Protein AF-A0A8T4Y149-F1 (afdb_monomer_lite)

Secondary structure (DSSP, 8-state):
-HHHHHHHHHHHHHTT-GGGGG--HHHHHHHHHHHHHHHH--HHHHHHHHT-SSTHHHHTTTSS----S--------SSHHHHGGG-

Sequence (87 aa):
YRDFEIQRRNIANKLQNPRIEKITFHTLRHWKATMEYAKTKDVLYVMRILGHKNIKNTLIYTQLVNFESDEYHFATASTVEEAGKLI

pLDDT: mean 81.36, std 16.7, range [44.94, 96.75]

Foldseek 3Di:
DVVVQVVQVVVCVVVVNCVSNVDDVVNVLLVVLLVVCLVPVDLVVSCVVSVPPDSVVSVVSVVVDPCPDPPDDDDDDPDPVVVVVVD

Radius of gyration: 18.16 Å; chains: 1; bounding box: 35×23×53 Å

Structure (mmCIF, N/CA/C/O backbone):
data_AF-A0A8T4Y149-F1
#
_entry.id   AF-A0A8T4Y149-F1
#
loop_
_atom_site.group_PDB
_atom_site.id
_atom_site.type_symbol
_atom_site.label_atom_id
_atom_site.label_alt_id
_atom_site.label_comp_id
_atom_site.label_asym_id
_atom_site.label_entity_id
_atom_site.label_seq_id
_atom_site.pdbx_PDB_ins_code
_atom_site.Cartn_x
_atom_site.Cartn_y
_atom_site.Cartn_z
_atom_site.occupancy
_atom_site.B_iso_or_equiv
_atom_site.auth_seq_id
_atom_site.auth_comp_id
_atom_site.auth_asym_id
_atom_site.auth_atom_id
_atom_site.pdbx_PDB_model_num
ATOM 1 N N . TYR A 1 1 ? 2.425 5.462 15.062 1.00 71.44 1 TYR A N 1
ATOM 2 C CA . TYR A 1 1 ? 1.391 4.466 14.691 1.00 71.44 1 TYR A CA 1
ATOM 3 C C . TYR A 1 1 ? 0.130 4.559 15.542 1.00 71.44 1 TYR A C 1
ATOM 5 O O . TYR A 1 1 ? -0.953 4.483 14.976 1.00 71.44 1 TYR A O 1
ATOM 13 N N . ARG A 1 2 ? 0.244 4.799 16.857 1.00 85.44 2 ARG A N 1
ATOM 14 C CA . ARG A 1 2 ? -0.901 4.932 17.775 1.00 85.44 2 ARG A CA 1
ATOM 15 C C . ARG A 1 2 ? -1.947 5.968 17.332 1.00 85.44 2 ARG A C 1
ATOM 17 O O . ARG A 1 2 ? -3.136 5.683 17.395 1.00 85.44 2 ARG A O 1
ATOM 24 N N . ASP A 1 3 ? -1.520 7.115 16.806 1.00 92.50 3 ASP A N 1
ATOM 25 C CA . ASP A 1 3 ? -2.454 8.157 16.350 1.00 92.50 3 ASP A CA 1
ATOM 26 C C . ASP A 1 3 ? -3.304 7.712 15.156 1.00 92.50 3 ASP A C 1
ATOM 28 O O . ASP A 1 3 ? -4.503 7.975 15.122 1.00 92.50 3 ASP A O 1
ATOM 32 N N . PHE A 1 4 ? -2.713 6.974 14.208 1.00 91.94 4 PHE A N 1
ATOM 33 C CA . PHE A 1 4 ? -3.448 6.394 13.081 1.00 91.94 4 PHE A CA 1
ATOM 34 C C . PHE A 1 4 ? -4.503 5.396 13.568 1.00 91.94 4 PHE A C 1
ATOM 36 O O . PHE A 1 4 ? -5.637 5.420 13.100 1.00 91.94 4 PHE A O 1
ATOM 43 N N . GLU A 1 5 ? -4.166 4.553 14.545 1.00 92.88 5 GLU A N 1
ATOM 44 C CA . GLU A 1 5 ? -5.108 3.587 15.118 1.00 92.88 5 GLU A CA 1
ATOM 45 C C . GLU A 1 5 ? -6.262 4.266 15.862 1.00 92.88 5 GLU A C 1
ATOM 47 O O . GLU A 1 5 ? -7.409 3.837 15.722 1.00 92.88 5 GLU A O 1
ATOM 52 N N . ILE A 1 6 ? -5.974 5.331 16.619 1.00 94.56 6 ILE A N 1
ATOM 53 C CA . ILE A 1 6 ? -6.988 6.130 17.319 1.00 94.56 6 ILE A CA 1
ATOM 54 C C . ILE A 1 6 ? -7.916 6.805 16.306 1.00 94.56 6 ILE A C 1
ATOM 56 O O . ILE A 1 6 ? -9.133 6.669 16.412 1.00 94.56 6 ILE A O 1
ATOM 60 N N . GLN A 1 7 ? -7.364 7.483 15.297 1.00 94.12 7 GLN A N 1
ATOM 61 C CA . GLN A 1 7 ? -8.164 8.144 14.263 1.00 94.12 7 GLN A CA 1
ATOM 62 C C . GLN A 1 7 ? -9.018 7.142 13.483 1.00 94.12 7 GLN A C 1
ATOM 64 O O . GLN A 1 7 ? -10.216 7.358 13.313 1.00 94.12 7 GLN A O 1
ATOM 69 N N . ARG A 1 8 ? -8.435 6.011 13.073 1.00 94.69 8 ARG A N 1
ATOM 70 C CA . ARG A 1 8 ? -9.146 4.928 12.382 1.00 94.69 8 ARG A CA 1
ATOM 71 C C . ARG A 1 8 ? -10.320 4.404 13.211 1.00 94.69 8 ARG A C 1
ATOM 73 O O . ARG A 1 8 ? -11.407 4.245 12.665 1.00 94.69 8 ARG A O 1
ATOM 80 N N . ARG A 1 9 ? -10.127 4.185 14.517 1.00 94.31 9 ARG A N 1
ATOM 81 C CA . ARG A 1 9 ? -11.188 3.747 15.442 1.00 94.31 9 ARG A CA 1
ATOM 82 C C . ARG A 1 9 ? -12.286 4.802 15.591 1.00 94.31 9 ARG A C 1
ATOM 84 O O . ARG A 1 9 ? -13.466 4.484 15.499 1.00 94.31 9 ARG A O 1
ATOM 91 N N . ASN A 1 10 ? -11.909 6.069 15.751 1.00 96.06 10 ASN A N 1
ATOM 92 C CA . ASN A 1 10 ? -12.868 7.169 15.851 1.00 96.06 10 ASN A CA 1
ATOM 93 C C . ASN A 1 10 ? -13.718 7.298 14.577 1.00 96.06 10 ASN A C 1
ATOM 95 O O . ASN A 1 10 ? -14.929 7.486 14.663 1.00 96.06 10 ASN A O 1
ATOM 99 N N . ILE A 1 11 ? -13.103 7.154 13.400 1.00 95.25 11 ILE A N 1
ATOM 100 C CA . ILE A 1 11 ? -13.800 7.183 12.108 1.00 95.25 11 ILE A CA 1
ATOM 101 C C . ILE A 1 11 ? -14.724 5.969 11.957 1.00 95.25 11 ILE A C 1
ATOM 103 O O . ILE A 1 11 ? -15.868 6.138 11.540 1.00 95.25 11 ILE A O 1
ATOM 107 N N . ALA A 1 12 ? -14.265 4.768 12.322 1.00 96.62 12 ALA A N 1
ATOM 108 C CA . ALA A 1 12 ? -15.083 3.555 12.282 1.00 96.62 12 ALA A CA 1
ATOM 109 C C . ALA A 1 12 ? -16.351 3.698 13.136 1.00 96.62 12 ALA A C 1
ATOM 111 O O . ALA A 1 12 ? -17.445 3.394 12.662 1.00 96.62 12 ALA A O 1
ATOM 112 N N . ASN A 1 13 ? -16.211 4.248 14.346 1.00 96.44 13 ASN A N 1
ATOM 113 C CA . ASN A 1 13 ? -17.329 4.527 15.245 1.00 96.44 13 ASN A CA 1
ATOM 114 C C . ASN A 1 13 ? -18.258 5.612 14.687 1.00 96.44 13 ASN A C 1
ATOM 116 O O . ASN A 1 13 ? -19.474 5.435 14.675 1.00 96.44 13 ASN A O 1
ATOM 120 N N . LYS A 1 14 ? -17.697 6.716 14.176 1.00 96.75 14 LYS A N 1
ATOM 121 C CA . LYS A 1 14 ? -18.467 7.835 13.612 1.00 96.75 14 LYS A CA 1
ATOM 122 C C . LYS A 1 14 ? -19.305 7.421 12.400 1.00 96.75 14 LYS A C 1
ATOM 124 O O . LYS A 1 14 ? -20.423 7.895 12.248 1.00 96.75 14 LYS A O 1
ATOM 129 N N . LEU A 1 15 ? -18.757 6.566 11.538 1.00 95.69 15 LEU A N 1
ATOM 130 C CA . LEU A 1 15 ? -19.413 6.088 10.315 1.00 95.69 15 LEU A CA 1
ATOM 131 C C . LEU A 1 15 ? -20.176 4.771 10.515 1.00 95.69 15 LEU A C 1
ATOM 133 O O . LEU A 1 15 ? -20.688 4.225 9.541 1.00 95.69 15 LEU A O 1
ATOM 137 N N . GLN A 1 16 ? -20.209 4.240 11.745 1.00 95.44 16 GLN A N 1
ATOM 138 C CA . GLN A 1 16 ? -20.784 2.933 12.087 1.00 95.44 16 GLN A CA 1
ATOM 139 C C . GLN A 1 16 ? -20.320 1.799 11.156 1.00 95.44 16 GLN A C 1
ATOM 141 O O . GLN A 1 16 ? -21.069 0.877 10.837 1.00 95.44 16 GLN A O 1
ATOM 146 N N . ASN A 1 17 ? -19.064 1.860 10.706 1.00 94.00 17 ASN A N 1
ATOM 147 C CA . ASN A 1 17 ? -18.508 0.907 9.756 1.00 94.00 17 ASN A CA 1
ATOM 148 C C . ASN A 1 17 ? -17.270 0.206 10.338 1.00 94.00 17 ASN A C 1
ATOM 150 O O . ASN A 1 17 ? -16.151 0.718 10.214 1.00 94.00 17 ASN A O 1
ATOM 154 N N . PRO A 1 18 ? -17.427 -1.008 10.901 1.00 91.88 18 PRO A N 1
ATOM 155 C CA . PRO A 1 18 ? -16.321 -1.744 11.513 1.00 91.88 18 PRO A CA 1
ATOM 156 C C . PRO A 1 18 ? -15.271 -2.216 10.494 1.00 91.88 18 PRO A C 1
ATOM 158 O O . PRO A 1 18 ? -14.166 -2.598 10.872 1.00 91.88 18 PRO A O 1
ATOM 161 N N . ARG A 1 19 ? -15.553 -2.177 9.180 1.00 92.12 19 ARG A N 1
ATOM 162 C CA . ARG A 1 19 ? -14.557 -2.541 8.154 1.00 92.12 19 ARG A CA 1
ATOM 163 C C . ARG A 1 19 ? -13.391 -1.557 8.108 1.00 92.12 19 ARG A C 1
ATOM 165 O O . ARG A 1 19 ? -12.293 -1.956 7.732 1.00 92.12 19 ARG A O 1
ATOM 172 N N . ILE A 1 20 ? -13.606 -0.308 8.522 1.00 93.19 20 ILE A N 1
ATOM 173 C CA . ILE A 1 20 ? -12.568 0.730 8.549 1.00 93.19 20 ILE A CA 1
ATOM 174 C C . ILE A 1 20 ? -11.437 0.346 9.507 1.00 93.19 20 ILE A C 1
ATOM 176 O O . ILE A 1 20 ? -10.273 0.620 9.223 1.00 93.19 20 ILE A O 1
ATOM 180 N N . GLU A 1 21 ? -11.735 -0.380 10.585 1.00 93.56 21 GLU A N 1
ATOM 181 C CA . GLU A 1 21 ? -10.715 -0.861 11.522 1.00 93.56 21 GLU A CA 1
ATOM 182 C C . GLU A 1 21 ? -9.740 -1.862 10.893 1.00 93.56 21 GLU A C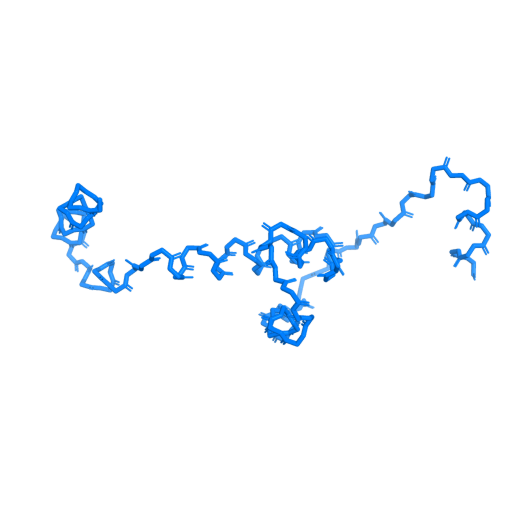 1
ATOM 184 O O . GLU A 1 21 ? -8.597 -1.973 11.336 1.00 93.56 21 GLU A O 1
ATOM 189 N N . LYS A 1 22 ? -10.154 -2.545 9.818 1.00 92.69 22 LYS A N 1
ATOM 190 C CA . LYS A 1 22 ? -9.311 -3.495 9.082 1.00 92.69 22 LYS A CA 1
ATOM 191 C C . LYS A 1 22 ? -8.303 -2.806 8.155 1.00 92.69 22 LYS A C 1
ATOM 193 O O . LYS A 1 22 ? -7.402 -3.471 7.652 1.00 92.69 22 LYS A O 1
ATOM 198 N N . ILE A 1 23 ? -8.426 -1.495 7.920 1.00 93.88 23 ILE A N 1
ATOM 199 C CA . ILE A 1 23 ? -7.503 -0.746 7.056 1.00 93.88 23 ILE A CA 1
ATOM 200 C C . ILE A 1 23 ? -6.151 -0.619 7.754 1.00 93.88 23 ILE A C 1
ATOM 202 O O . ILE A 1 23 ? -6.044 -0.015 8.821 1.00 93.88 23 ILE A O 1
ATOM 206 N N . THR A 1 24 ? -5.103 -1.156 7.138 1.00 93.44 24 THR A N 1
ATOM 207 C CA . THR A 1 24 ? -3.717 -1.048 7.618 1.00 93.44 24 THR A CA 1
ATOM 208 C C . THR A 1 24 ? -2.842 -0.313 6.603 1.00 93.44 24 THR A C 1
ATOM 210 O O . THR A 1 24 ? -3.253 -0.073 5.467 1.00 93.44 24 THR A O 1
ATOM 213 N N . PHE A 1 25 ? -1.596 0.002 6.972 1.00 93.31 25 PHE A N 1
ATOM 214 C CA . PHE A 1 25 ? -0.626 0.555 6.020 1.00 93.31 25 PHE A CA 1
ATOM 215 C C . PHE A 1 25 ? -0.364 -0.379 4.834 1.00 93.31 25 PHE A C 1
ATOM 217 O O . PHE A 1 25 ? -0.136 0.101 3.727 1.00 93.31 25 PHE A O 1
ATOM 224 N N . HIS A 1 26 ? -0.459 -1.699 5.029 1.00 92.81 26 HIS A N 1
ATOM 225 C CA . HIS A 1 26 ? -0.373 -2.660 3.929 1.00 92.81 26 HIS A CA 1
ATOM 226 C C . HIS A 1 26 ? -1.538 -2.491 2.955 1.00 92.81 26 HIS A C 1
ATOM 228 O O . HIS A 1 26 ? -1.320 -2.447 1.750 1.00 92.81 26 HIS A O 1
ATOM 234 N N . THR A 1 27 ? -2.758 -2.309 3.462 1.00 91.50 27 THR A N 1
ATOM 235 C CA . THR A 1 27 ? -3.938 -2.046 2.628 1.00 91.50 27 THR A CA 1
ATOM 236 C C . THR A 1 27 ? -3.765 -0.764 1.809 1.00 91.50 27 THR A C 1
ATOM 238 O O . THR A 1 27 ? -4.019 -0.773 0.609 1.00 91.50 27 THR A O 1
ATOM 241 N N . LEU A 1 28 ? -3.259 0.314 2.422 1.00 93.06 28 LEU A N 1
ATOM 242 C CA . LEU A 1 28 ? -2.984 1.577 1.722 1.00 93.06 28 LEU A CA 1
ATOM 243 C C . LEU A 1 28 ? -1.875 1.433 0.668 1.00 93.06 28 LEU A C 1
ATOM 245 O O . LEU A 1 28 ? -1.990 1.969 -0.432 1.00 93.06 28 LEU A O 1
ATOM 249 N N . ARG A 1 29 ? -0.820 0.671 0.977 1.00 93.06 29 ARG A N 1
ATOM 250 C CA . ARG A 1 29 ? 0.264 0.348 0.039 1.00 93.06 29 ARG A CA 1
ATOM 251 C C . ARG A 1 29 ? -0.250 -0.427 -1.173 1.00 93.06 29 ARG A C 1
ATOM 253 O O . ARG A 1 29 ? 0.079 -0.063 -2.298 1.00 93.06 29 ARG A O 1
ATOM 260 N N . HIS A 1 30 ? -1.051 -1.469 -0.948 1.00 91.69 30 HIS A N 1
ATOM 261 C CA . HIS A 1 30 ? -1.660 -2.253 -2.021 1.00 91.69 30 HIS A CA 1
ATOM 262 C C . HIS A 1 30 ? -2.592 -1.391 -2.874 1.00 91.69 30 HIS A C 1
ATOM 26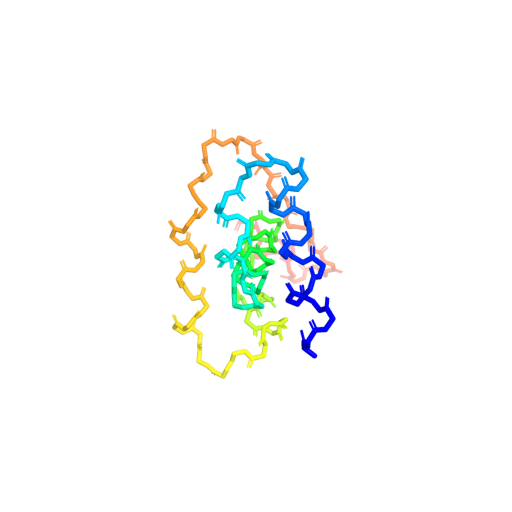4 O O . HIS A 1 30 ? -2.493 -1.426 -4.094 1.00 91.69 30 HIS A O 1
ATOM 270 N N . TRP A 1 31 ? -3.427 -0.558 -2.247 1.00 91.50 31 TRP A N 1
ATOM 271 C CA . TRP A 1 31 ? -4.295 0.373 -2.967 1.00 91.50 31 TRP A CA 1
ATOM 272 C C . TRP A 1 31 ? -3.494 1.313 -3.874 1.00 91.50 31 TRP A C 1
ATOM 274 O O . TRP A 1 31 ? -3.780 1.409 -5.065 1.00 91.50 31 TRP A O 1
ATOM 284 N N . LYS A 1 32 ? -2.437 1.947 -3.348 1.00 92.44 32 LYS A N 1
ATOM 285 C CA . LYS A 1 32 ? -1.571 2.829 -4.141 1.00 92.44 32 LYS A CA 1
ATOM 286 C C . LYS A 1 32 ? -0.931 2.083 -5.313 1.00 92.44 32 LYS A C 1
ATOM 288 O O . LYS A 1 32 ? -0.923 2.608 -6.417 1.00 92.44 32 LYS A O 1
ATOM 293 N N . ALA A 1 33 ? -0.431 0.871 -5.088 1.00 91.88 33 ALA A N 1
ATOM 294 C CA . ALA A 1 33 ? 0.174 0.050 -6.131 1.00 91.88 33 ALA A CA 1
ATOM 295 C C . ALA A 1 33 ? -0.796 -0.273 -7.275 1.00 91.88 33 ALA A C 1
ATOM 297 O O . ALA A 1 33 ? -0.448 -0.091 -8.440 1.00 91.88 33 ALA A O 1
ATOM 298 N N . THR A 1 34 ? -2.013 -0.710 -6.941 1.00 90.19 34 THR A N 1
ATOM 299 C CA . THR A 1 34 ? -3.051 -1.018 -7.929 1.00 90.19 34 THR A CA 1
ATOM 300 C C . THR A 1 34 ? -3.450 0.229 -8.718 1.00 90.19 34 THR A C 1
ATOM 302 O O . THR A 1 34 ? -3.558 0.162 -9.936 1.00 90.19 34 THR A O 1
ATOM 305 N N . MET A 1 35 ? -3.603 1.381 -8.055 1.00 89.50 35 MET A N 1
ATOM 306 C CA . MET A 1 35 ? -3.952 2.642 -8.724 1.00 89.50 35 MET A CA 1
ATOM 307 C C . MET A 1 35 ? -2.836 3.160 -9.641 1.00 89.50 35 MET A C 1
ATOM 309 O O . MET A 1 35 ? -3.117 3.615 -10.746 1.00 89.50 35 MET A O 1
ATOM 313 N N . GLU A 1 36 ? -1.570 3.082 -9.217 1.00 91.06 36 GLU A N 1
ATOM 314 C CA . GLU A 1 36 ? -0.433 3.472 -10.064 1.00 91.06 36 GLU A CA 1
ATOM 315 C C . GLU A 1 36 ? -0.296 2.554 -11.278 1.00 91.06 36 GLU A C 1
ATOM 317 O O . GLU A 1 36 ? -0.036 3.031 -12.384 1.00 91.06 36 GLU A O 1
ATOM 322 N N . TYR A 1 37 ? -0.525 1.250 -11.100 1.00 90.00 37 TYR A N 1
ATOM 323 C CA . TYR A 1 37 ? -0.549 0.315 -12.219 1.00 90.00 37 TYR A CA 1
ATOM 324 C C . TYR A 1 37 ? -1.716 0.601 -13.168 1.00 90.00 37 TYR A C 1
ATOM 326 O O . TYR A 1 37 ? -1.511 0.636 -14.375 1.00 90.00 37 TYR A O 1
ATOM 334 N N . ALA A 1 38 ? -2.916 0.875 -12.649 1.00 86.50 38 ALA A N 1
ATOM 335 C CA . ALA A 1 38 ? -4.069 1.233 -13.474 1.00 86.50 38 ALA A CA 1
ATOM 336 C C . ALA A 1 38 ? -3.812 2.500 -14.310 1.00 86.50 38 ALA A C 1
ATOM 338 O O . ALA A 1 38 ? -4.157 2.540 -15.487 1.00 86.50 38 ALA A O 1
ATOM 339 N N . LYS A 1 39 ? -3.149 3.503 -13.718 1.00 85.62 39 LYS A N 1
ATOM 340 C CA . LYS A 1 39 ? -2.839 4.778 -14.374 1.00 85.62 39 LYS A CA 1
ATOM 341 C C . LYS A 1 39 ? -1.698 4.691 -15.387 1.00 85.62 39 LYS A C 1
ATOM 343 O O . LYS A 1 39 ? -1.730 5.398 -16.381 1.00 85.62 39 LYS A O 1
ATOM 348 N N . THR A 1 40 ? -0.649 3.924 -15.105 1.00 86.62 40 THR A N 1
ATOM 349 C CA . THR A 1 40 ? 0.570 3.925 -15.941 1.00 86.62 40 THR A CA 1
ATOM 350 C C . THR A 1 40 ? 0.690 2.700 -16.831 1.00 86.62 40 THR A C 1
ATOM 352 O O . THR A 1 40 ? 1.412 2.737 -17.821 1.00 86.62 40 THR A O 1
ATOM 355 N N . LYS A 1 41 ? 0.031 1.597 -16.459 1.00 85.31 41 LYS A N 1
ATOM 356 C CA . LYS A 1 41 ? 0.196 0.253 -17.033 1.00 85.31 41 LYS A CA 1
ATOM 357 C C . LYS A 1 41 ? 1.653 -0.247 -17.038 1.00 85.31 41 LYS A C 1
ATOM 359 O O . LYS A 1 41 ? 1.946 -1.283 -17.629 1.00 85.31 41 LYS A O 1
ATOM 364 N N . ASP A 1 42 ? 2.557 0.423 -16.314 1.00 88.31 42 ASP A N 1
ATOM 365 C CA . ASP A 1 42 ? 3.977 0.084 -16.216 1.00 88.31 42 ASP A CA 1
ATOM 366 C C . ASP A 1 42 ? 4.287 -0.580 -14.864 1.00 88.31 42 ASP A C 1
ATOM 368 O O . ASP A 1 42 ? 4.363 0.048 -13.804 1.00 88.31 42 ASP A O 1
ATOM 372 N N . VAL A 1 43 ? 4.517 -1.893 -14.902 1.00 89.38 43 VAL A N 1
ATOM 373 C CA . VAL A 1 43 ? 4.851 -2.683 -13.709 1.00 89.38 43 VAL A CA 1
ATOM 374 C C . VAL A 1 43 ? 6.244 -2.361 -13.145 1.00 89.38 43 VAL A C 1
ATOM 376 O O . VAL A 1 43 ? 6.462 -2.489 -11.937 1.00 89.38 43 VAL A O 1
ATOM 379 N N . LEU A 1 44 ? 7.191 -1.914 -13.977 1.00 91.94 44 LEU A N 1
ATOM 380 C CA . LEU A 1 44 ? 8.539 -1.534 -13.546 1.00 91.94 44 LEU A CA 1
ATOM 381 C C . LEU A 1 44 ? 8.525 -0.188 -12.825 1.00 91.94 44 LEU A C 1
ATOM 383 O O . LEU A 1 44 ? 9.285 0.008 -11.872 1.00 91.94 44 LEU A O 1
ATOM 387 N N . TYR A 1 45 ? 7.659 0.730 -13.250 1.00 92.38 45 TYR A N 1
ATOM 388 C CA . TYR A 1 45 ? 7.400 1.976 -12.533 1.00 92.38 45 TYR A CA 1
ATOM 389 C C . TYR A 1 45 ? 6.827 1.702 -11.137 1.00 92.38 45 TYR A C 1
ATOM 391 O O . TYR A 1 45 ? 7.377 2.161 -10.131 1.00 92.38 45 TYR A O 1
ATOM 399 N N . VAL A 1 46 ? 5.795 0.859 -11.048 1.00 92.06 46 VAL A N 1
ATOM 400 C CA . VAL A 1 46 ? 5.178 0.482 -9.766 1.00 92.06 46 VAL A CA 1
ATOM 401 C C . VAL A 1 46 ? 6.173 -0.246 -8.858 1.00 92.06 46 VAL A C 1
ATOM 403 O O . VAL A 1 46 ? 6.250 0.039 -7.663 1.00 92.06 46 VAL A O 1
ATOM 406 N N . MET A 1 47 ? 6.999 -1.141 -9.408 1.00 93.81 47 MET A N 1
ATOM 407 C CA . MET A 1 47 ? 8.058 -1.825 -8.658 1.00 93.81 47 MET A CA 1
ATOM 408 C C . MET A 1 47 ? 9.054 -0.835 -8.037 1.00 93.81 47 MET A C 1
ATOM 410 O O . MET A 1 47 ? 9.423 -1.009 -6.871 1.00 93.81 47 MET A O 1
ATOM 414 N N . ARG A 1 48 ? 9.451 0.207 -8.783 1.00 93.81 48 ARG A N 1
ATOM 415 C CA . ARG A 1 48 ? 10.342 1.275 -8.301 1.00 93.81 48 ARG A CA 1
ATO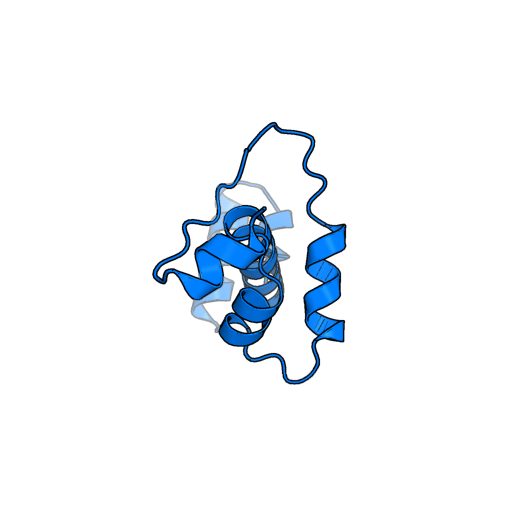M 416 C C . ARG A 1 48 ? 9.696 2.095 -7.187 1.00 93.81 48 ARG A C 1
ATOM 418 O O . ARG A 1 48 ? 10.324 2.275 -6.149 1.00 93.81 48 ARG A O 1
ATOM 425 N N . ILE A 1 49 ? 8.437 2.508 -7.349 1.00 93.25 49 ILE A N 1
ATOM 426 C CA . ILE A 1 49 ? 7.688 3.251 -6.317 1.00 93.25 49 ILE A CA 1
ATOM 427 C C . ILE A 1 49 ? 7.568 2.456 -5.019 1.00 93.25 49 ILE A C 1
ATOM 429 O O . ILE A 1 49 ? 7.721 3.004 -3.929 1.00 93.25 49 ILE A O 1
ATOM 433 N N . LEU A 1 50 ? 7.282 1.159 -5.120 1.00 92.88 50 LEU A N 1
ATOM 434 C CA . LEU A 1 50 ? 7.123 0.306 -3.946 1.00 92.88 50 LEU A CA 1
ATOM 435 C C . LEU A 1 50 ? 8.464 -0.121 -3.335 1.00 92.88 50 LEU A C 1
ATOM 437 O O . LEU A 1 50 ? 8.477 -0.660 -2.227 1.00 92.88 50 LEU A O 1
ATOM 441 N N . GLY A 1 51 ? 9.584 0.073 -4.035 1.00 93.50 51 GLY A N 1
ATOM 442 C CA . GLY A 1 51 ? 10.892 -0.419 -3.605 1.00 93.50 51 GLY A CA 1
ATOM 443 C C . GLY A 1 51 ? 10.951 -1.947 -3.529 1.00 93.50 51 GLY A C 1
ATOM 444 O O . GLY A 1 51 ? 11.613 -2.509 -2.658 1.00 93.50 51 GLY A O 1
ATOM 445 N N . HIS A 1 52 ? 10.211 -2.651 -4.391 1.00 94.94 52 HIS A N 1
ATOM 446 C CA . HIS A 1 52 ? 10.257 -4.110 -4.428 1.00 94.94 52 HIS A CA 1
ATOM 447 C C . HIS A 1 52 ? 11.548 -4.578 -5.102 1.00 94.94 52 HIS A C 1
ATOM 449 O O . HIS A 1 52 ? 11.824 -4.219 -6.240 1.00 94.94 52 HIS A O 1
ATOM 455 N N . LYS A 1 53 ? 12.314 -5.438 -4.421 1.00 91.25 53 LYS A N 1
ATOM 456 C CA . LYS A 1 53 ? 13.512 -6.072 -4.997 1.00 91.25 53 LYS A CA 1
ATOM 457 C C . LYS A 1 53 ? 13.166 -7.144 -6.036 1.00 91.25 53 LYS A C 1
ATOM 459 O O . LYS A 1 53 ? 13.920 -7.361 -6.975 1.00 91.25 53 LYS A O 1
ATOM 464 N N . ASN A 1 54 ? 12.038 -7.832 -5.852 1.00 90.25 54 ASN A N 1
ATOM 465 C CA . ASN A 1 54 ? 11.582 -8.908 -6.726 1.00 90.25 54 ASN A CA 1
ATOM 466 C C . ASN A 1 54 ? 10.301 -8.489 -7.452 1.00 90.25 54 ASN A C 1
ATOM 468 O O . ASN A 1 54 ? 9.287 -8.215 -6.808 1.00 90.25 54 ASN A O 1
ATOM 472 N N . ILE A 1 55 ? 10.338 -8.504 -8.785 1.00 89.62 55 ILE A N 1
ATOM 473 C CA . ILE A 1 55 ? 9.202 -8.152 -9.642 1.00 89.62 55 ILE A CA 1
ATOM 474 C C . ILE A 1 55 ? 7.980 -9.048 -9.411 1.00 89.62 55 ILE A C 1
ATOM 476 O O . ILE A 1 55 ? 6.853 -8.573 -9.522 1.00 89.62 55 ILE A O 1
ATOM 480 N N . LYS A 1 56 ? 8.173 -10.309 -8.991 1.00 89.56 56 LYS A N 1
ATOM 481 C CA . LYS A 1 56 ? 7.072 -11.240 -8.686 1.00 89.56 56 LYS A CA 1
ATOM 482 C C . LYS A 1 56 ? 6.115 -10.693 -7.622 1.00 89.56 56 LYS A C 1
ATOM 484 O O . LYS A 1 56 ? 4.916 -10.922 -7.713 1.00 89.56 56 LYS A O 1
ATOM 489 N N . ASN A 1 57 ? 6.622 -9.902 -6.675 1.00 87.31 57 ASN A N 1
ATOM 490 C CA . ASN A 1 57 ? 5.808 -9.268 -5.633 1.00 87.31 57 ASN A CA 1
ATOM 491 C C . ASN A 1 57 ? 4.950 -8.112 -6.168 1.00 87.31 57 ASN A C 1
ATOM 493 O O . ASN A 1 57 ? 4.018 -7.679 -5.500 1.00 87.31 57 ASN A O 1
ATOM 497 N N . THR A 1 58 ? 5.294 -7.576 -7.337 1.00 90.31 58 THR A N 1
ATOM 498 C CA . THR A 1 58 ? 4.570 -6.489 -8.007 1.00 90.31 58 THR A CA 1
ATOM 499 C C . THR A 1 58 ? 3.610 -7.030 -9.064 1.00 90.31 58 THR A C 1
ATOM 501 O O . THR A 1 58 ? 2.568 -6.428 -9.299 1.00 90.31 58 THR A O 1
ATOM 504 N N . LEU A 1 59 ? 3.907 -8.195 -9.652 1.00 89.06 59 LEU A N 1
ATOM 505 C CA . LEU A 1 59 ? 3.033 -8.847 -10.635 1.00 89.06 59 LEU A CA 1
ATOM 506 C C . LEU A 1 59 ? 1.630 -9.147 -10.090 1.00 89.06 59 LEU A C 1
ATOM 508 O O . LEU A 1 59 ? 0.681 -9.183 -10.857 1.00 89.06 59 LEU A O 1
ATOM 512 N N . ILE A 1 60 ? 1.464 -9.276 -8.771 1.00 87.56 60 ILE A N 1
ATOM 513 C CA . ILE A 1 60 ? 0.140 -9.445 -8.152 1.00 87.56 60 ILE A CA 1
ATOM 514 C C . ILE A 1 60 ? -0.839 -8.310 -8.508 1.00 87.56 60 ILE A C 1
ATOM 516 O O . ILE A 1 60 ? -2.044 -8.528 -8.522 1.00 87.56 60 ILE A O 1
ATOM 520 N N . TYR A 1 61 ? -0.342 -7.102 -8.805 1.00 85.12 61 TYR A N 1
ATOM 521 C CA . TYR A 1 61 ? -1.190 -5.951 -9.126 1.00 85.12 61 TYR A CA 1
ATOM 522 C C . TYR A 1 61 ? -1.666 -5.937 -10.575 1.00 85.12 61 TYR A C 1
ATOM 524 O O . TYR A 1 61 ? -2.639 -5.250 -10.872 1.00 85.12 61 TYR A O 1
ATOM 532 N N . THR A 1 62 ? -1.032 -6.707 -11.464 1.00 82.25 62 THR A N 1
ATOM 533 C CA . THR A 1 62 ? -1.440 -6.761 -12.873 1.00 82.25 62 THR A CA 1
ATOM 534 C C . THR A 1 62 ? -2.738 -7.536 -13.058 1.00 82.25 62 THR A C 1
ATOM 536 O O . THR A 1 62 ? -3.546 -7.195 -13.909 1.00 82.25 62 THR A O 1
ATOM 539 N N . GLN A 1 63 ? -2.967 -8.538 -12.209 1.00 75.94 63 GLN A N 1
ATOM 540 C CA . GLN A 1 63 ? -4.164 -9.382 -12.218 1.00 75.94 63 GLN A CA 1
ATOM 541 C C . GLN A 1 63 ? -5.376 -8.716 -11.549 1.00 75.94 63 GLN A C 1
ATOM 543 O O . GLN A 1 63 ? -6.499 -9.178 -11.716 1.00 75.94 63 GLN A O 1
ATOM 548 N N . LEU A 1 64 ? -5.155 -7.660 -10.759 1.00 68.94 64 LEU A N 1
ATOM 549 C CA . LEU A 1 64 ? -6.208 -6.977 -9.999 1.00 68.94 64 LEU A CA 1
ATOM 550 C C . LEU A 1 64 ? -6.927 -5.892 -10.808 1.00 68.94 64 LEU A C 1
ATOM 552 O O . LEU A 1 64 ? -8.004 -5.455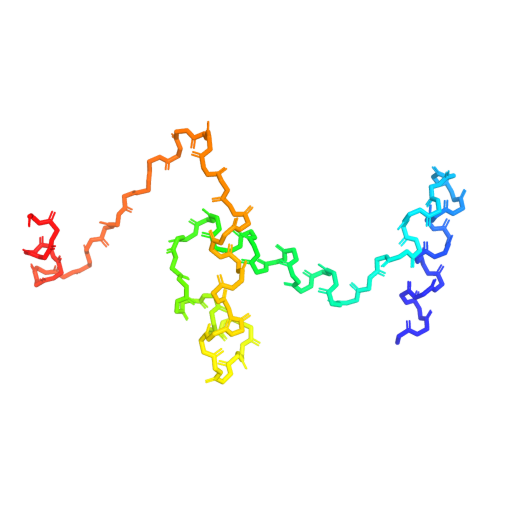 -10.406 1.00 68.94 64 LEU A O 1
ATOM 556 N N . VAL A 1 65 ? -6.345 -5.448 -11.923 1.00 64.31 65 VAL A N 1
ATOM 557 C CA . VAL A 1 65 ? -6.929 -4.419 -12.787 1.00 64.31 65 VAL A CA 1
ATOM 558 C C . VAL A 1 65 ? -7.525 -5.097 -14.020 1.00 64.31 65 VAL A C 1
ATOM 560 O O . VAL A 1 65 ? -6.878 -5.203 -15.057 1.00 64.31 65 VAL A O 1
ATOM 563 N N . ASN A 1 66 ? -8.766 -5.577 -13.905 1.00 57.44 66 ASN A N 1
ATOM 564 C CA . ASN A 1 66 ? -9.575 -5.891 -15.084 1.00 57.44 66 ASN A CA 1
ATOM 565 C C . ASN A 1 66 ? -10.021 -4.563 -15.705 1.00 57.44 66 ASN A C 1
ATOM 567 O O . ASN A 1 66 ? -10.886 -3.873 -15.165 1.00 57.44 66 ASN A O 1
ATOM 571 N N . PHE A 1 67 ? -9.395 -4.181 -16.815 1.00 57.12 67 PHE A N 1
ATOM 572 C CA . PHE A 1 67 ? -9.800 -3.023 -17.605 1.00 57.12 67 PHE A CA 1
ATOM 573 C C . PHE A 1 67 ? -11.075 -3.365 -18.392 1.00 57.12 67 PHE A C 1
ATOM 575 O O . PHE A 1 67 ? -11.000 -3.737 -19.556 1.00 57.12 67 PHE A O 1
ATOM 582 N N . GLU A 1 68 ? -12.243 -3.251 -17.760 1.00 50.41 68 GLU A N 1
ATOM 583 C CA . GLU A 1 68 ? -13.540 -3.202 -18.464 1.00 50.41 68 GLU A CA 1
ATOM 584 C C . GLU A 1 68 ? -13.958 -1.766 -18.838 1.00 50.41 68 GLU A C 1
ATOM 586 O O . GLU A 1 68 ? -15.076 -1.539 -19.286 1.00 50.41 68 GLU A O 1
ATOM 591 N N . SER A 1 69 ? -13.075 -0.774 -18.693 1.00 45.12 69 SER A N 1
ATOM 592 C CA . SER A 1 69 ? -13.340 0.593 -19.149 1.00 45.12 69 SER A CA 1
ATOM 593 C C . SER A 1 69 ? -12.272 1.055 -20.132 1.00 45.12 69 SER A C 1
ATOM 595 O O . SER A 1 69 ? -11.082 0.996 -19.812 1.00 45.12 69 SER A O 1
ATOM 597 N N . ASP A 1 70 ? -12.728 1.534 -21.288 1.00 46.44 70 ASP A N 1
ATOM 598 C CA . ASP A 1 70 ? -12.004 2.064 -22.451 1.00 46.44 70 ASP A CA 1
ATOM 599 C C . ASP A 1 70 ? -11.064 3.259 -22.159 1.00 46.44 70 ASP A C 1
ATOM 601 O O . ASP A 1 70 ? -11.135 4.309 -22.796 1.00 46.44 70 ASP A O 1
ATOM 605 N N . GLU A 1 71 ? -10.141 3.138 -21.205 1.00 49.47 71 GLU A N 1
ATOM 606 C CA . GLU A 1 71 ? -9.035 4.086 -21.066 1.00 49.47 71 GLU A CA 1
ATOM 607 C C . GLU A 1 71 ? -7.896 3.679 -22.010 1.00 49.47 71 GLU A C 1
ATOM 609 O O . GLU A 1 71 ? -7.052 2.815 -21.719 1.00 49.47 71 GLU A O 1
ATOM 614 N N . TYR A 1 72 ? -7.912 4.312 -23.183 1.00 46.50 72 TYR A N 1
ATOM 615 C CA . TYR A 1 72 ? -6.861 4.253 -24.189 1.00 46.50 72 TYR A CA 1
ATOM 616 C C . TYR A 1 72 ? -5.634 5.029 -23.686 1.00 46.50 72 TYR A C 1
ATOM 618 O O . TYR A 1 72 ? -5.644 6.255 -23.598 1.00 46.50 72 TYR A O 1
ATOM 626 N N . HIS A 1 73 ? -4.572 4.308 -23.324 1.00 50.16 73 HIS A N 1
ATOM 627 C CA . HIS A 1 73 ? -3.305 4.900 -22.887 1.00 50.16 73 HIS A CA 1
ATOM 628 C C . HIS A 1 73 ? -2.384 5.047 -24.096 1.00 50.16 73 HIS A C 1
ATOM 630 O O . HIS A 1 73 ? -1.982 4.045 -24.685 1.00 50.16 73 HIS A O 1
ATOM 636 N N . PHE A 1 74 ? -2.049 6.283 -24.469 1.00 44.94 74 PHE A N 1
ATOM 637 C CA . PHE A 1 74 ? -1.039 6.565 -25.485 1.00 44.94 74 PHE A CA 1
ATOM 638 C C . PHE A 1 74 ? 0.329 6.729 -24.807 1.00 44.94 74 PHE A C 1
ATOM 640 O O . PHE A 1 74 ? 0.502 7.564 -23.922 1.00 44.94 74 PHE A O 1
ATOM 647 N N . ALA A 1 75 ? 1.316 5.928 -25.206 1.00 55.09 75 ALA A N 1
ATOM 648 C CA . ALA A 1 75 ? 2.709 6.180 -24.853 1.00 55.09 75 ALA A CA 1
ATOM 649 C C . ALA A 1 75 ? 3.283 7.183 -25.866 1.00 55.09 75 ALA A C 1
ATOM 651 O O . ALA A 1 75 ? 3.416 6.866 -27.045 1.00 55.09 75 ALA A O 1
ATOM 652 N N . THR A 1 76 ? 3.599 8.406 -25.438 1.00 46.94 76 THR A N 1
ATOM 653 C CA . THR A 1 76 ? 4.332 9.371 -26.274 1.00 46.94 76 THR A CA 1
ATOM 654 C C . THR A 1 76 ? 5.830 9.119 -26.173 1.00 46.94 76 THR A C 1
ATOM 656 O O . THR A 1 76 ? 6.413 9.264 -25.098 1.00 46.94 76 THR A O 1
ATOM 659 N N . ALA A 1 77 ? 6.454 8.776 -27.299 1.00 50.38 77 ALA A N 1
ATOM 660 C CA . ALA A 1 77 ? 7.904 8.709 -27.429 1.00 50.38 77 ALA A CA 1
ATOM 661 C C . ALA A 1 77 ? 8.522 10.107 -27.279 1.00 50.38 77 ALA A C 1
ATOM 663 O O . ALA A 1 77 ? 8.070 11.058 -27.917 1.00 50.38 77 ALA A O 1
ATOM 664 N N . SER A 1 78 ? 9.564 10.233 -26.455 1.00 56.84 78 SER A N 1
ATOM 665 C CA . SER A 1 78 ? 10.308 11.498 -26.311 1.00 56.84 78 SER A CA 1
ATOM 666 C C . SER A 1 78 ? 11.513 11.569 -27.255 1.00 56.84 78 SER A C 1
ATOM 668 O O . SER A 1 78 ? 12.154 12.612 -27.371 1.00 56.84 78 SER A O 1
ATOM 670 N N . THR A 1 79 ? 11.823 10.468 -27.946 1.00 67.50 79 THR A N 1
ATOM 671 C CA . THR A 1 79 ? 12.944 10.347 -28.886 1.00 67.50 79 THR A CA 1
ATOM 672 C C . THR A 1 79 ? 12.520 9.636 -30.174 1.00 67.50 79 THR A C 1
ATOM 674 O O . THR A 1 79 ? 11.584 8.835 -30.185 1.00 67.50 79 THR A O 1
ATOM 677 N N . VAL A 1 80 ? 13.225 9.909 -31.278 1.00 68.81 80 VAL A N 1
ATOM 678 C CA . VAL A 1 80 ? 12.943 9.300 -32.595 1.00 68.81 80 VAL A CA 1
ATOM 679 C C . VAL A 1 80 ? 13.120 7.772 -32.560 1.00 68.81 80 VAL A C 1
ATOM 681 O O . VAL A 1 80 ? 12.376 7.047 -33.215 1.00 68.81 80 VAL A O 1
ATOM 684 N N . GLU A 1 81 ? 14.050 7.268 -31.743 1.00 64.31 81 GLU A N 1
ATOM 685 C CA . GLU A 1 81 ? 14.271 5.827 -31.552 1.00 64.31 81 GLU A CA 1
ATOM 686 C C . GLU A 1 81 ? 13.127 5.135 -30.799 1.00 64.31 81 GLU A C 1
ATOM 688 O O . GLU A 1 81 ? 12.780 3.995 -31.110 1.00 64.31 81 GLU A O 1
ATOM 693 N N . GLU A 1 82 ? 12.519 5.809 -29.820 1.00 61.06 82 GLU A N 1
ATOM 694 C CA . GLU A 1 82 ? 11.330 5.301 -29.127 1.00 61.06 82 GLU A CA 1
ATOM 695 C C . GLU A 1 82 ? 10.102 5.317 -30.042 1.00 61.06 82 GLU A C 1
A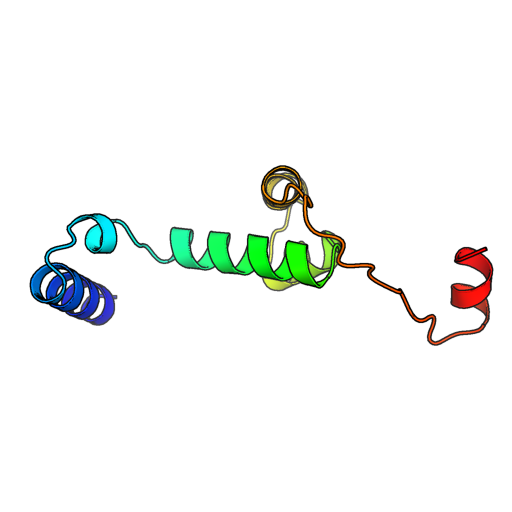TOM 697 O O . GLU A 1 82 ? 9.293 4.395 -29.981 1.00 61.06 82 GLU A O 1
ATOM 702 N N . ALA A 1 83 ? 9.994 6.308 -30.935 1.00 57.31 83 ALA A N 1
ATOM 703 C CA . ALA A 1 83 ? 8.899 6.398 -31.900 1.00 57.31 83 ALA A CA 1
ATOM 70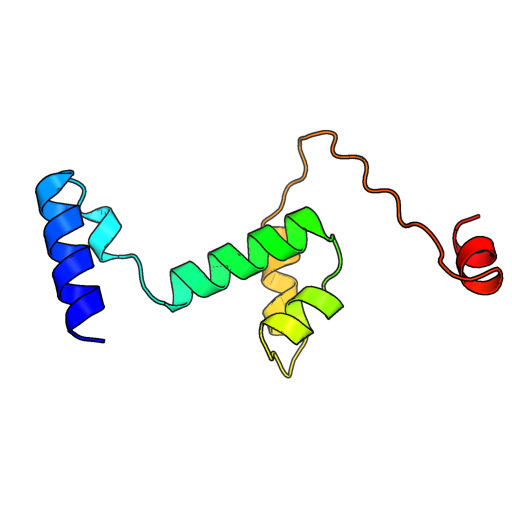4 C C . ALA A 1 83 ? 8.917 5.231 -32.902 1.00 57.31 83 ALA A C 1
ATOM 706 O O . ALA A 1 83 ? 7.866 4.687 -33.228 1.00 57.31 83 ALA A O 1
ATOM 707 N N . GLY A 1 84 ? 10.105 4.790 -33.331 1.00 60.62 84 GLY A N 1
ATOM 708 C CA . GLY A 1 84 ? 10.254 3.644 -34.235 1.00 60.62 84 GLY A CA 1
ATOM 709 C C . GLY A 1 84 ? 9.841 2.294 -33.633 1.00 60.62 84 GLY A C 1
ATOM 710 O O . GLY A 1 84 ? 9.561 1.365 -34.380 1.00 60.62 84 GLY A O 1
ATOM 711 N N . LYS A 1 85 ? 9.777 2.173 -32.299 1.00 59.44 85 LYS A N 1
ATOM 712 C CA . LYS A 1 85 ? 9.349 0.945 -31.597 1.00 59.44 85 LYS A CA 1
ATOM 713 C C . LYS A 1 85 ? 7.835 0.853 -31.380 1.00 59.44 85 LYS A C 1
ATOM 715 O O . LYS A 1 85 ? 7.368 -0.168 -30.886 1.00 59.44 85 LYS A O 1
ATOM 720 N N . LEU A 1 86 ? 7.096 1.920 -31.688 1.00 58.25 86 LEU A N 1
ATOM 721 C CA . LEU A 1 86 ? 5.642 2.012 -31.521 1.00 58.25 86 LEU A CA 1
ATOM 722 C C . LEU A 1 86 ? 4.869 1.760 -32.833 1.00 58.25 86 LEU A C 1
ATOM 724 O O . LEU A 1 86 ? 3.651 1.930 -32.843 1.00 58.25 86 LEU A O 1
ATOM 728 N N . ILE A 1 87 ? 5.570 1.386 -33.914 1.00 51.22 87 ILE A N 1
ATOM 729 C CA . ILE A 1 87 ? 5.001 0.943 -35.202 1.00 51.22 87 ILE A CA 1
ATOM 730 C C . ILE A 1 87 ? 4.854 -0.578 -35.198 1.00 51.22 87 ILE A C 1
ATOM 732 O O . ILE A 1 87 ? 5.828 -1.254 -34.792 1.00 51.22 87 ILE A O 1
#